Protein AF-A0A8S9H674-F1 (afdb_monomer)

InterPro domains:
  IPR000047 Helix-turn-helix motif [PR00031] (43-52)
  IPR000047 Helix-turn-helix motif [PR00031] (52-68)
  IPR001356 Homeodomain [PF00046] (17-70)
  IPR001356 Homeodomain [PS50071] (12-72)
  IPR001356 Homeodomain [SM00389] (15-76)
  IPR001356 Homeodomain [cd00086] (17-73)
  IPR009057 Homedomain-like superfamily [SSF46689] (10-74)
  IPR017970 Homeobox, conserved site [PS00027] (47-70)
  IPR045224 Homeobox-leucine zipper protein, class I, plant [PTHR24326] (12-84)

Mean predicted aligned error: 12.13 Å

Structure (mmCIF, N/CA/C/O backbone):
data_AF-A0A8S9H674-F1
#
_entry.id   AF-A0A8S9H674-F1
#
loop_
_atom_site.group_PDB
_atom_site.id
_atom_site.type_symbol
_atom_site.label_atom_id
_atom_site.label_alt_id
_atom_site.label_comp_id
_atom_site.label_asym_id
_atom_site.label_entity_id
_atom_site.label_seq_id
_atom_site.pdbx_PDB_ins_code
_atom_site.Cartn_x
_atom_site.Cartn_y
_atom_site.Cartn_z
_atom_site.occupancy
_atom_site.B_iso_or_equiv
_atom_site.auth_seq_id
_atom_site.auth_comp_id
_atom_site.auth_asym_id
_atom_site.auth_atom_id
_atom_site.pdbx_PDB_model_num
ATOM 1 N N . MET A 1 1 ? -21.047 22.425 1.662 1.00 34.69 1 MET A N 1
ATOM 2 C CA . MET A 1 1 ? -20.653 22.247 3.075 1.00 34.69 1 MET A CA 1
ATOM 3 C C . MET A 1 1 ? -19.360 21.450 3.090 1.00 34.69 1 MET A C 1
ATOM 5 O O . MET A 1 1 ? -19.402 20.248 2.887 1.00 34.69 1 MET A O 1
ATOM 9 N N . ASN A 1 2 ? -18.222 22.136 3.186 1.00 42.22 2 ASN A N 1
ATOM 10 C CA . ASN A 1 2 ? -16.893 21.527 3.192 1.00 42.22 2 ASN A CA 1
ATOM 11 C C . ASN A 1 2 ? -16.299 21.851 4.565 1.00 42.22 2 ASN A C 1
ATOM 13 O O . ASN A 1 2 ? -15.880 22.981 4.802 1.00 42.22 2 ASN A O 1
ATOM 17 N N . GLY A 1 3 ? -16.450 20.922 5.507 1.00 43.91 3 GLY A N 1
ATOM 18 C CA . GLY A 1 3 ? -16.198 21.149 6.925 1.00 43.91 3 GLY A CA 1
ATOM 19 C C . GLY A 1 3 ? -15.121 20.213 7.452 1.00 43.91 3 GLY A C 1
ATOM 20 O O . GLY A 1 3 ? -15.346 19.011 7.519 1.00 43.91 3 GLY A O 1
ATOM 21 N N . GLY A 1 4 ? -13.991 20.805 7.840 1.00 38.12 4 GLY A N 1
ATOM 22 C CA . GLY A 1 4 ? -13.147 20.336 8.938 1.00 38.12 4 GLY A CA 1
ATOM 23 C C . GLY A 1 4 ? -12.377 19.040 8.715 1.00 38.12 4 GLY A C 1
ATOM 24 O O . GLY A 1 4 ? -12.752 17.991 9.231 1.00 38.12 4 GLY A O 1
ATOM 25 N N . GLU A 1 5 ? -11.216 19.129 8.064 1.00 47.53 5 GLU A N 1
ATOM 26 C CA . GLU A 1 5 ? -10.131 18.174 8.305 1.00 47.53 5 GLU A CA 1
ATOM 27 C C . GLU A 1 5 ? -9.548 18.431 9.704 1.00 47.53 5 GLU A C 1
ATOM 29 O O . GLU A 1 5 ? -8.537 19.111 9.878 1.00 47.53 5 GLU A O 1
ATOM 34 N N . GLU A 1 6 ? -10.232 17.920 10.726 1.00 49.66 6 GLU A N 1
ATOM 35 C CA . GLU A 1 6 ? -9.757 17.964 12.101 1.00 49.66 6 GLU A CA 1
ATOM 36 C C . GLU A 1 6 ? -8.659 16.906 12.280 1.00 49.66 6 GLU A C 1
ATOM 38 O O . GLU A 1 6 ? -8.892 15.700 12.419 1.00 49.66 6 GLU A O 1
ATOM 43 N N . PHE A 1 7 ? -7.413 17.369 12.225 1.00 45.78 7 PHE A N 1
ATOM 44 C CA . PHE A 1 7 ? -6.260 16.625 12.704 1.00 45.78 7 PHE A CA 1
ATOM 45 C C . PHE A 1 7 ? -6.394 16.446 14.220 1.00 45.78 7 PHE A C 1
ATOM 47 O O . PHE A 1 7 ? -5.876 17.251 14.991 1.00 45.78 7 PHE A O 1
ATOM 54 N N . SER A 1 8 ? -7.048 15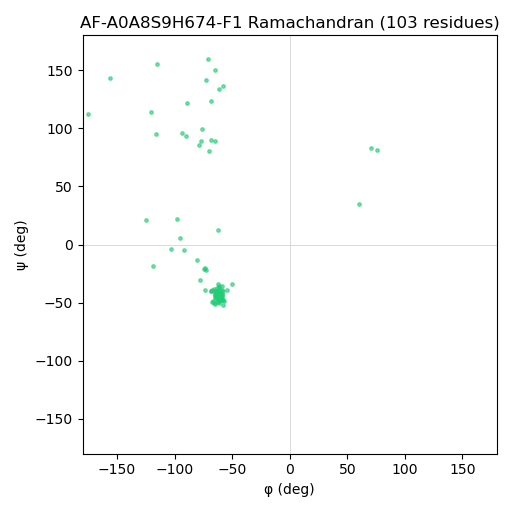.373 14.673 1.00 54.66 8 SER A N 1
ATOM 55 C CA . SER A 1 8 ? -6.942 14.960 16.075 1.00 54.66 8 SER A CA 1
ATOM 56 C C . SER A 1 8 ? -5.518 14.461 16.346 1.00 54.66 8 SER A C 1
ATOM 58 O O . SER A 1 8 ? -5.170 13.291 16.161 1.00 54.66 8 SER A O 1
ATOM 60 N N . ASN A 1 9 ? -4.679 15.411 16.747 1.00 54.25 9 ASN A N 1
ATOM 61 C CA . ASN A 1 9 ? -3.411 15.223 17.423 1.00 54.25 9 ASN A CA 1
ATOM 62 C C . ASN A 1 9 ? -3.698 14.898 18.895 1.00 54.25 9 ASN A C 1
ATOM 64 O O . ASN A 1 9 ? -3.761 15.802 19.720 1.00 54.25 9 ASN A O 1
ATOM 68 N N . ASP A 1 10 ? -3.866 13.616 19.226 1.00 53.44 10 ASP A N 1
ATOM 69 C CA . ASP A 1 10 ? -3.727 13.169 20.614 1.00 53.44 10 ASP A CA 1
ATOM 70 C C . ASP A 1 10 ? -2.289 12.690 20.844 1.00 53.44 10 ASP A C 1
ATOM 72 O O . ASP A 1 10 ? -1.874 11.577 20.485 1.00 53.44 10 ASP A O 1
ATOM 76 N N . GLY A 1 11 ? -1.498 13.614 21.381 1.00 50.72 11 GLY A N 1
ATOM 77 C CA . GLY A 1 11 ? -0.178 13.360 21.919 1.00 50.72 11 GLY A CA 1
ATOM 78 C C . GLY A 1 11 ? -0.285 12.740 23.304 1.00 50.72 11 GLY A C 1
ATOM 79 O O . GLY A 1 11 ? -0.160 13.442 24.297 1.00 50.72 11 GLY A O 1
ATOM 80 N N . SER A 1 12 ? -0.431 11.419 23.387 1.00 48.22 12 SER A N 1
ATOM 81 C CA . SER A 1 12 ? -0.051 10.674 24.590 1.00 48.22 12 SER A CA 1
ATOM 82 C C . SER A 1 12 ? 0.251 9.194 24.283 1.00 48.22 12 SER A C 1
ATOM 84 O O . SER A 1 12 ? -0.337 8.565 23.406 1.00 48.22 12 SER A O 1
ATOM 86 N N . LYS A 1 13 ? 1.257 8.654 24.987 1.00 49.28 13 LYS A N 1
ATOM 87 C CA . LYS A 1 13 ? 1.836 7.291 24.927 1.00 49.28 13 LYS A CA 1
ATOM 88 C C . LYS A 1 13 ? 2.764 6.961 23.746 1.00 49.28 13 LYS A C 1
ATOM 90 O O . LYS A 1 13 ? 2.447 6.237 22.801 1.00 49.28 13 LYS A O 1
ATOM 95 N N . LEU A 1 14 ? 4.011 7.397 23.919 1.00 46.16 14 LEU A N 1
ATOM 96 C CA . LEU A 1 14 ? 5.233 7.026 23.190 1.00 46.16 14 LEU A CA 1
ATOM 97 C C . LEU A 1 14 ? 5.649 5.532 23.308 1.00 46.16 14 LEU A C 1
ATOM 99 O O . LEU A 1 14 ? 6.756 5.189 22.911 1.00 46.16 14 LEU A O 1
ATOM 103 N N . GLY A 1 15 ? 4.796 4.625 23.809 1.00 45.34 15 GLY A N 1
ATOM 104 C CA . GLY A 1 15 ? 5.193 3.246 24.156 1.00 45.34 15 GLY A CA 1
ATOM 105 C C . GLY A 1 15 ? 4.507 2.094 23.408 1.00 45.34 15 GLY A C 1
ATOM 106 O O . GLY A 1 15 ? 5.039 0.990 23.392 1.00 45.34 15 GLY A O 1
ATOM 107 N N . GLU A 1 16 ? 3.353 2.297 22.760 1.00 53.28 16 GLU A N 1
ATOM 108 C CA . GLU A 1 16 ? 2.514 1.160 22.307 1.00 53.28 16 GLU A CA 1
ATOM 109 C C . GLU A 1 16 ? 2.596 0.852 20.794 1.00 53.28 16 GLU A C 1
ATOM 111 O O . GLU A 1 16 ? 2.033 -0.129 20.307 1.00 53.28 16 GLU A O 1
ATOM 116 N N . LYS A 1 17 ? 3.327 1.663 20.016 1.00 52.31 17 LYS A N 1
ATOM 117 C CA . LYS A 1 17 ? 3.107 1.821 18.561 1.00 52.31 17 LYS A CA 1
ATOM 118 C C . LYS A 1 17 ? 4.011 1.001 17.621 1.00 52.31 17 LYS A C 1
ATOM 120 O O . LYS A 1 17 ? 4.143 1.353 16.450 1.00 52.31 17 LYS A O 1
ATOM 125 N N . LYS A 1 18 ? 4.615 -0.104 18.075 1.00 52.06 18 LYS A N 1
ATOM 126 C CA . LYS A 1 18 ? 5.380 -1.036 17.204 1.00 52.06 18 LYS A CA 1
ATOM 127 C C . LYS A 1 18 ? 4.910 -2.494 17.269 1.00 52.06 18 LYS A C 1
ATOM 129 O O . LYS A 1 18 ? 5.659 -3.394 16.895 1.00 52.06 18 LYS A O 1
ATOM 134 N N . ARG A 1 19 ? 3.677 -2.776 17.705 1.00 64.75 19 ARG A N 1
ATOM 135 C CA . ARG A 1 19 ? 3.160 -4.149 17.585 1.00 64.75 19 ARG A CA 1
ATOM 136 C C . ARG A 1 19 ? 2.935 -4.486 16.109 1.00 64.75 19 ARG A C 1
ATOM 138 O O . ARG A 1 19 ? 2.234 -3.763 15.399 1.00 64.75 19 ARG A O 1
ATOM 145 N N . ARG A 1 20 ? 3.565 -5.572 15.646 1.00 77.81 20 ARG A N 1
ATOM 146 C CA . ARG A 1 20 ? 3.249 -6.190 14.352 1.00 77.81 20 ARG A CA 1
ATOM 147 C C . ARG A 1 20 ? 1.767 -6.563 14.361 1.00 77.81 20 ARG A C 1
ATOM 149 O O . ARG A 1 20 ? 1.278 -7.084 15.358 1.00 77.81 20 ARG A O 1
ATOM 156 N N . LEU A 1 21 ? 1.076 -6.283 13.260 1.00 84.88 21 LEU A N 1
ATOM 157 C CA . LEU A 1 21 ? -0.308 -6.714 13.083 1.00 84.88 21 LEU A CA 1
ATOM 158 C C . LEU A 1 21 ? -0.360 -8.243 13.118 1.00 84.88 21 LEU A C 1
ATOM 160 O O . LEU A 1 21 ? 0.460 -8.896 12.468 1.00 84.88 21 LEU A O 1
ATOM 164 N N . ASN A 1 22 ? -1.311 -8.801 13.862 1.00 88.38 22 ASN A N 1
ATOM 165 C CA . ASN A 1 22 ? -1.535 -10.241 13.876 1.00 88.38 22 ASN A CA 1
ATOM 166 C C . ASN A 1 22 ? -2.141 -10.707 12.536 1.00 88.38 22 ASN A C 1
ATOM 168 O O . ASN A 1 22 ? -2.743 -9.918 11.804 1.00 88.38 22 ASN A O 1
ATOM 172 N N . MET A 1 23 ? -2.022 -11.998 12.224 1.00 87.31 23 MET A N 1
ATOM 173 C CA . MET A 1 23 ? -2.549 -12.605 10.996 1.00 87.31 23 MET A CA 1
ATOM 174 C C . MET A 1 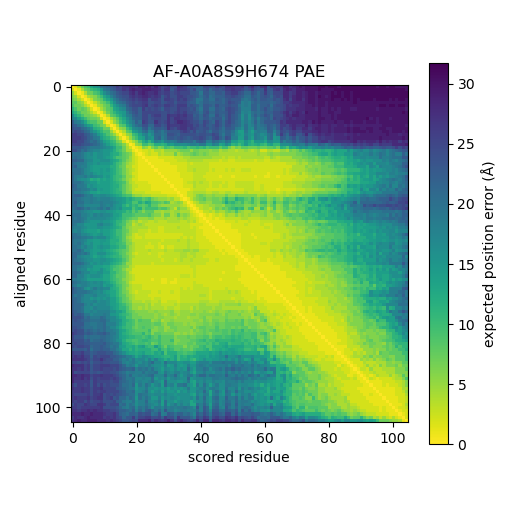23 ? -4.045 -12.343 10.798 1.00 87.31 23 MET A C 1
ATOM 176 O O . MET A 1 23 ? -4.473 -12.050 9.684 1.00 87.31 23 MET A O 1
ATOM 180 N N . GLU A 1 24 ? -4.841 -12.380 11.865 1.00 90.88 24 GLU A N 1
ATOM 181 C CA . GLU A 1 24 ? -6.279 -12.109 11.778 1.00 90.88 24 GLU A CA 1
ATOM 182 C C . GLU A 1 24 ? -6.580 -10.639 11.438 1.00 90.88 24 GLU A C 1
ATOM 184 O O . GLU A 1 24 ? -7.416 -10.349 10.579 1.00 90.88 24 GLU A O 1
ATOM 189 N N . GLN A 1 25 ? -5.824 -9.705 12.026 1.00 90.62 25 GLN A N 1
ATOM 190 C CA . GLN A 1 25 ? -5.924 -8.278 11.704 1.00 90.62 25 GLN A CA 1
ATOM 191 C C . GLN A 1 25 ? -5.533 -8.022 10.244 1.00 90.62 25 GLN A C 1
ATOM 193 O O . GLN A 1 25 ? -6.234 -7.305 9.530 1.00 90.62 25 GLN A O 1
ATOM 198 N N . LEU A 1 26 ? -4.450 -8.651 9.775 1.00 91.81 26 LEU A N 1
ATOM 199 C CA . LEU A 1 26 ? -4.017 -8.580 8.379 1.00 91.81 26 LEU A CA 1
ATOM 200 C C . LEU A 1 26 ? -5.080 -9.128 7.424 1.00 91.81 26 LEU A C 1
ATOM 202 O O . LEU A 1 26 ? -5.377 -8.485 6.421 1.00 91.81 26 LEU A O 1
ATOM 206 N N . LYS A 1 27 ? -5.688 -10.273 7.746 1.00 93.06 27 LYS A N 1
ATOM 207 C CA . LYS A 1 27 ? -6.738 -10.893 6.926 1.00 93.06 27 LYS A CA 1
ATOM 208 C C . LYS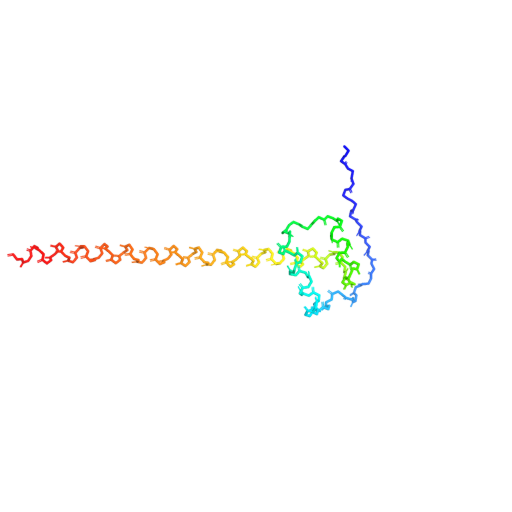 A 1 27 ? -7.961 -9.985 6.792 1.00 93.06 27 LYS A C 1
ATOM 210 O O . LYS A 1 27 ? -8.503 -9.838 5.697 1.00 93.06 27 LYS A O 1
ATOM 215 N N . THR A 1 28 ? -8.374 -9.343 7.881 1.00 92.00 28 THR A N 1
ATOM 216 C CA . THR A 1 28 ? -9.500 -8.401 7.863 1.00 92.00 28 THR A CA 1
ATOM 217 C C . THR A 1 28 ? -9.182 -7.134 7.069 1.00 92.00 28 THR A C 1
ATOM 219 O O . THR A 1 28 ? -10.042 -6.647 6.328 1.00 92.00 28 THR A O 1
ATOM 222 N N . LEU A 1 29 ? -7.952 -6.620 7.179 1.00 92.69 29 LEU A N 1
ATOM 223 C CA . LEU A 1 29 ? -7.488 -5.476 6.392 1.00 92.69 29 LEU A CA 1
ATOM 224 C C . LEU A 1 29 ? -7.427 -5.797 4.898 1.00 92.69 29 LEU A C 1
ATOM 226 O O . LEU A 1 29 ? -7.902 -5.000 4.093 1.00 92.69 29 LEU A O 1
ATOM 230 N N . GLU A 1 30 ? -6.928 -6.978 4.533 1.00 92.69 30 GLU A N 1
ATOM 231 C CA . GLU A 1 30 ? -6.871 -7.436 3.143 1.00 92.69 30 GLU A CA 1
ATOM 232 C C . GLU A 1 30 ? -8.275 -7.581 2.544 1.00 92.69 30 GLU A C 1
ATOM 234 O O . GLU A 1 30 ? -8.568 -6.973 1.517 1.00 92.69 30 GLU A O 1
ATOM 239 N N . LYS A 1 31 ? -9.194 -8.260 3.243 1.00 91.62 31 LYS A N 1
ATOM 240 C CA . LYS A 1 31 ? -10.591 -8.408 2.801 1.00 91.62 31 LYS A CA 1
ATOM 241 C C . LYS A 1 31 ? -11.292 -7.058 2.613 1.00 91.62 31 LYS A C 1
ATOM 243 O O . LYS A 1 31 ? -12.130 -6.899 1.726 1.00 91.62 31 LYS A O 1
ATOM 248 N N . ASN A 1 32 ? -10.981 -6.071 3.454 1.00 91.12 32 ASN A N 1
ATOM 249 C CA . ASN A 1 32 ? -11.527 -4.723 3.299 1.00 91.12 32 ASN A CA 1
ATOM 250 C C . ASN A 1 32 ? -10.901 -3.963 2.130 1.00 91.12 32 ASN A C 1
ATOM 252 O O . ASN A 1 32 ? -11.623 -3.270 1.414 1.00 91.12 32 ASN A O 1
ATOM 256 N N . PHE A 1 33 ? -9.594 -4.116 1.927 1.00 90.19 33 PHE A N 1
ATOM 257 C CA . PHE A 1 33 ? -8.864 -3.527 0.811 1.00 90.19 33 PHE A CA 1
ATOM 258 C C . PHE A 1 33 ? -9.386 -4.023 -0.543 1.00 90.19 33 PHE A C 1
ATOM 260 O O . PHE A 1 33 ? -9.588 -3.219 -1.452 1.00 90.19 33 PHE A O 1
ATOM 267 N N . GLU A 1 34 ? -9.681 -5.320 -0.659 1.00 87.44 34 GLU A N 1
ATOM 268 C CA . GLU A 1 34 ? -10.276 -5.927 -1.859 1.00 87.44 34 GLU A CA 1
ATOM 269 C C . GLU A 1 34 ? -11.659 -5.348 -2.188 1.00 87.44 34 GLU A C 1
ATOM 271 O O . GLU A 1 34 ? -11.984 -5.140 -3.354 1.00 87.44 34 GLU A O 1
ATOM 276 N N . ARG A 1 35 ? -12.462 -5.029 -1.164 1.00 83.88 35 ARG A N 1
ATOM 277 C CA . ARG A 1 35 ? -13.786 -4.399 -1.325 1.00 83.88 35 ARG A CA 1
ATOM 278 C C . ARG A 1 35 ? -13.713 -2.918 -1.693 1.00 83.88 35 ARG A C 1
ATOM 280 O O . ARG A 1 35 ? -14.699 -2.355 -2.155 1.00 83.88 35 ARG A O 1
ATOM 287 N N . GLY A 1 36 ? -12.596 -2.251 -1.419 1.00 78.81 36 GLY A N 1
ATOM 288 C CA . GLY A 1 36 ? -12.446 -0.823 -1.662 1.00 78.81 36 GLY A CA 1
ATOM 289 C C . GLY A 1 36 ? -11.032 -0.343 -1.372 1.00 78.81 36 GLY A C 1
ATOM 290 O O . GLY A 1 36 ? -10.602 -0.269 -0.225 1.00 78.81 36 GLY A O 1
ATOM 291 N N . ASN A 1 37 ? -10.323 0.051 -2.429 1.00 75.88 37 ASN A N 1
ATOM 292 C CA . ASN A 1 37 ? -8.941 0.528 -2.345 1.00 75.88 37 ASN A CA 1
ATOM 293 C C . ASN A 1 37 ? -8.827 1.948 -1.731 1.00 75.88 37 ASN A C 1
ATOM 295 O O . ASN A 1 37 ? -7.761 2.352 -1.244 1.00 75.88 37 ASN A O 1
ATOM 299 N N . LYS A 1 38 ? -9.929 2.715 -1.746 1.00 78.75 38 LYS A N 1
ATOM 300 C CA . LYS A 1 38 ? -10.047 4.004 -1.053 1.00 78.75 38 LYS A CA 1
ATOM 301 C C . LYS A 1 38 ? -10.550 3.778 0.369 1.00 78.75 38 LYS A C 1
ATOM 303 O O . LYS A 1 38 ? -11.604 3.187 0.589 1.00 78.75 38 LYS A O 1
ATOM 308 N N . LEU A 1 39 ? -9.748 4.234 1.325 1.00 78.81 39 LEU A N 1
ATOM 309 C CA . LEU A 1 39 ? -10.071 4.164 2.740 1.00 78.81 39 LEU A CA 1
ATOM 310 C C . LEU A 1 39 ? -10.821 5.440 3.128 1.00 78.81 39 LEU A C 1
ATOM 312 O O . LEU A 1 39 ? -10.193 6.449 3.440 1.00 78.81 39 LEU A O 1
ATOM 316 N N . GLU A 1 40 ? -12.149 5.379 3.079 1.00 85.62 40 GLU A N 1
ATOM 317 C CA . GLU A 1 40 ? -13.020 6.467 3.534 1.00 85.62 40 GLU A CA 1
ATOM 318 C C . GLU A 1 40 ? -12.886 6.687 5.049 1.00 85.62 40 GLU A C 1
ATOM 320 O O . GLU A 1 40 ? -12.613 5.746 5.804 1.00 85.62 40 GLU A O 1
ATOM 325 N N . SER A 1 41 ? -13.082 7.927 5.508 1.00 82.25 41 SER A N 1
ATOM 326 C CA . SER A 1 41 ? -12.895 8.308 6.918 1.00 82.25 41 SER A CA 1
ATOM 327 C C . SER A 1 41 ? -13.762 7.496 7.882 1.00 82.25 41 SER A C 1
ATOM 329 O O . SER A 1 41 ? -13.265 7.070 8.923 1.00 82.25 41 SER A O 1
ATOM 331 N N . ASP A 1 42 ? -15.010 7.219 7.506 1.00 84.19 42 ASP A N 1
ATOM 332 C CA . ASP A 1 42 ? -15.946 6.433 8.313 1.00 84.19 42 ASP A CA 1
ATOM 333 C C . ASP A 1 42 ? -15.500 4.962 8.437 1.00 84.19 42 ASP A C 1
ATOM 335 O O . ASP A 1 42 ? -15.295 4.438 9.535 1.00 84.19 42 ASP A O 1
ATOM 339 N N . ARG A 1 43 ? -15.151 4.338 7.302 1.00 85.25 43 ARG A N 1
ATOM 340 C CA . ARG A 1 43 ? -14.624 2.960 7.250 1.00 85.25 43 ARG A CA 1
ATOM 341 C C . ARG A 1 43 ? -13.300 2.807 8.000 1.00 85.25 43 ARG A C 1
ATOM 343 O O . ARG A 1 43 ? -13.031 1.760 8.584 1.00 85.25 43 ARG A O 1
ATOM 350 N N . LYS A 1 44 ? -12.456 3.842 8.001 1.00 89.94 44 LYS A N 1
ATOM 351 C CA . LYS A 1 44 ? -11.209 3.877 8.782 1.0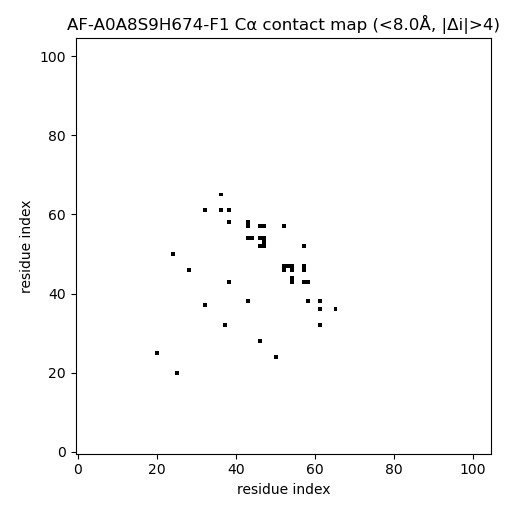0 89.94 44 LYS A CA 1
ATOM 352 C C . LYS A 1 44 ? -11.488 3.801 10.280 1.00 89.94 44 LYS A C 1
ATOM 354 O O . LYS A 1 44 ? -10.792 3.063 10.975 1.00 89.94 44 LYS A O 1
ATOM 359 N N . LEU A 1 45 ? -12.466 4.566 10.766 1.00 87.88 45 LEU A N 1
ATOM 360 C CA . LEU A 1 45 ? -12.851 4.575 12.177 1.00 87.88 45 LEU A CA 1
ATOM 361 C C . LEU A 1 45 ? -13.509 3.255 12.582 1.00 87.88 45 LEU A C 1
ATOM 363 O O . LEU A 1 45 ? -13.198 2.724 13.647 1.00 87.88 45 LEU A O 1
ATOM 367 N N . GLU A 1 46 ? -14.357 2.687 11.726 1.00 89.88 46 GLU A N 1
ATOM 368 C CA . GLU A 1 46 ? -14.919 1.351 11.938 1.00 89.88 46 GLU A CA 1
ATOM 369 C C . GLU A 1 46 ? -13.811 0.297 12.073 1.00 89.88 46 GLU A C 1
ATOM 371 O O . GLU A 1 46 ? -13.737 -0.382 13.095 1.00 89.88 46 GLU A O 1
ATOM 376 N N . LEU A 1 47 ? -12.876 0.235 11.120 1.00 90.50 47 LEU A N 1
ATOM 377 C CA . LEU A 1 47 ? -11.757 -0.712 11.157 1.00 90.50 47 LEU A CA 1
ATOM 378 C C . LEU A 1 47 ? -10.850 -0.529 12.376 1.00 90.50 47 LEU A C 1
ATOM 380 O O . LEU A 1 47 ? -10.391 -1.517 12.947 1.00 90.50 47 LEU A O 1
ATOM 384 N N . ALA A 1 48 ? -10.583 0.716 12.772 1.00 91.06 48 ALA A N 1
ATOM 385 C CA . ALA A 1 48 ? -9.805 1.022 13.966 1.00 91.06 48 ALA A CA 1
ATOM 386 C C . ALA A 1 48 ? -10.471 0.443 15.225 1.00 91.06 48 ALA A C 1
ATOM 388 O O . ALA A 1 48 ? -9.808 -0.240 16.009 1.00 91.06 48 ALA A O 1
ATOM 389 N N . ARG A 1 49 ? -11.790 0.639 15.370 1.00 89.94 49 ARG A N 1
ATOM 390 C CA . ARG A 1 49 ? -12.575 0.091 16.487 1.00 89.94 49 ARG A CA 1
ATOM 391 C C . ARG A 1 49 ? -12.615 -1.434 16.460 1.00 89.94 49 ARG A C 1
ATOM 393 O O . ARG A 1 49 ? -12.270 -2.058 17.456 1.00 89.94 49 ARG A O 1
ATOM 400 N N . THR A 1 50 ? -12.970 -2.035 15.324 1.00 89.38 50 THR A N 1
ATOM 401 C CA . THR A 1 50 ? -13.113 -3.494 15.195 1.00 89.38 50 THR A CA 1
ATOM 402 C C . THR A 1 50 ? -11.797 -4.234 15.421 1.00 89.38 50 THR A C 1
ATOM 404 O O . THR A 1 50 ? -11.793 -5.311 16.006 1.00 89.38 50 THR A O 1
ATOM 407 N N . LEU A 1 51 ? -10.673 -3.677 14.964 1.00 89.50 51 LEU A N 1
ATOM 408 C CA . LEU A 1 51 ? -9.366 -4.331 15.071 1.00 89.50 51 LEU A CA 1
ATOM 409 C C . LEU A 1 51 ? -8.590 -3.955 16.338 1.00 89.50 51 LEU A C 1
ATOM 411 O O . LEU A 1 51 ? -7.502 -4.498 16.548 1.00 89.50 51 LEU A O 1
ATOM 415 N N . GLY A 1 52 ? -9.110 -3.025 17.147 1.00 88.62 52 GLY A N 1
ATOM 416 C CA . GLY A 1 52 ? -8.401 -2.466 18.300 1.00 88.62 52 GLY A CA 1
ATOM 417 C C . GLY A 1 52 ? -7.099 -1.762 17.902 1.00 88.62 52 GLY A C 1
ATOM 418 O O . GLY A 1 52 ? -6.093 -1.864 18.601 1.00 88.62 52 GLY A O 1
ATOM 419 N N . LEU A 1 53 ? -7.084 -1.108 16.737 1.00 89.19 53 LEU A N 1
ATOM 420 C CA . LEU A 1 53 ? -5.907 -0.459 16.157 1.00 89.19 53 LEU A CA 1
ATOM 421 C C . LEU A 1 53 ? -6.106 1.048 16.078 1.00 89.19 53 LEU A C 1
ATOM 423 O O . LEU A 1 53 ? -7.219 1.546 15.947 1.00 89.19 53 LEU A O 1
ATOM 427 N N . GLN A 1 54 ? -5.008 1.798 16.061 1.00 88.50 54 GLN A N 1
ATOM 428 C CA . GLN A 1 54 ? -5.096 3.236 15.831 1.00 88.50 54 GLN A CA 1
ATOM 429 C C . GLN A 1 54 ? -5.431 3.532 14.365 1.00 88.50 54 GLN A C 1
ATOM 431 O O . GLN A 1 54 ? -4.842 2.940 13.456 1.00 88.50 54 GLN A O 1
ATOM 436 N N . SER A 1 55 ? -6.271 4.542 14.114 1.00 87.75 55 SER A N 1
ATOM 437 C CA . SER A 1 55 ? -6.610 5.018 12.760 1.00 87.75 55 SER A CA 1
ATOM 438 C C . SER A 1 55 ? -5.371 5.285 11.896 1.00 87.75 55 SER A C 1
ATOM 440 O O . SER A 1 55 ? -5.368 5.017 10.693 1.00 87.75 55 SER A O 1
ATOM 442 N N . ARG A 1 56 ? -4.278 5.756 12.515 1.00 87.44 56 ARG A N 1
ATOM 443 C CA . ARG A 1 56 ? -2.980 5.947 11.853 1.00 87.44 56 ARG A CA 1
ATOM 444 C C . ARG A 1 56 ? -2.364 4.634 11.361 1.00 87.44 56 ARG A C 1
ATOM 446 O O . ARG A 1 56 ? -1.824 4.610 10.260 1.00 87.44 56 ARG A O 1
ATOM 453 N N . GLN A 1 57 ? -2.442 3.550 12.133 1.00 89.69 57 GLN A N 1
ATOM 454 C CA . GLN A 1 57 ? -1.923 2.241 11.719 1.00 89.69 57 GLN A CA 1
ATOM 455 C C . GLN A 1 57 ? -2.702 1.693 10.521 1.00 89.69 57 GLN A C 1
ATOM 457 O O . GLN A 1 57 ? -2.081 1.193 9.584 1.00 89.69 57 GLN A O 1
ATOM 462 N N . ILE A 1 58 ? -4.030 1.860 10.508 1.00 89.56 58 ILE A N 1
ATOM 463 C CA . ILE A 1 58 ? -4.867 1.499 9.354 1.00 89.56 58 ILE A CA 1
ATOM 464 C C . ILE A 1 58 ? -4.434 2.303 8.121 1.00 89.56 58 ILE A C 1
ATOM 466 O O . ILE A 1 58 ? -4.167 1.728 7.068 1.00 89.56 58 ILE A O 1
ATOM 470 N N . ALA A 1 59 ? -4.274 3.623 8.260 1.00 89.50 59 ALA A N 1
ATOM 471 C CA . ALA A 1 59 ? -3.848 4.487 7.160 1.00 89.50 59 ALA A CA 1
ATOM 472 C C . ALA A 1 59 ? -2.474 4.085 6.589 1.00 89.50 59 ALA A C 1
ATOM 474 O O . ALA A 1 59 ? -2.340 3.927 5.374 1.00 89.50 59 ALA A O 1
ATOM 475 N N . ILE A 1 60 ? -1.478 3.857 7.454 1.00 90.38 60 ILE A N 1
ATOM 476 C CA . ILE A 1 60 ? -0.132 3.414 7.054 1.00 90.38 60 ILE A CA 1
ATOM 477 C C . ILE A 1 60 ? -0.197 2.052 6.359 1.00 90.38 60 ILE A C 1
ATOM 479 O O . ILE A 1 60 ? 0.453 1.849 5.333 1.00 90.38 60 ILE A O 1
ATOM 483 N N . TRP A 1 61 ? -0.989 1.115 6.884 1.00 93.50 61 TRP A N 1
ATOM 484 C CA . TRP A 1 61 ? -1.140 -0.199 6.268 1.00 93.50 61 TRP A CA 1
ATOM 485 C C . TRP A 1 61 ? -1.724 -0.087 4.856 1.00 93.50 61 TRP A C 1
ATOM 487 O O . TRP A 1 61 ? -1.147 -0.642 3.922 1.00 93.50 61 TRP A O 1
ATOM 497 N N . PHE A 1 62 ? -2.790 0.699 4.667 1.00 92.88 62 PHE A N 1
ATOM 498 C CA . PHE A 1 62 ? -3.397 0.924 3.349 1.00 92.88 62 PHE A CA 1
ATOM 499 C C . PHE A 1 62 ? -2.426 1.610 2.375 1.00 92.88 62 PHE A C 1
ATOM 501 O O . PHE A 1 62 ? -2.359 1.235 1.203 1.00 92.88 62 PHE A O 1
ATOM 508 N N . GLN A 1 63 ? -1.637 2.582 2.843 1.00 91.12 63 GLN A N 1
ATOM 509 C CA . GLN A 1 63 ? -0.589 3.219 2.035 1.00 91.12 63 GLN A CA 1
ATOM 510 C C . GLN A 1 63 ? 0.470 2.202 1.585 1.00 91.12 63 GLN A C 1
ATOM 512 O O . GLN A 1 63 ? 0.741 2.085 0.388 1.00 91.12 63 GLN A O 1
ATOM 517 N N . ASN A 1 64 ? 1.004 1.410 2.516 1.00 92.62 64 ASN A N 1
ATOM 518 C CA . ASN A 1 64 ? 1.992 0.371 2.221 1.00 92.62 64 ASN A CA 1
ATOM 519 C C . ASN A 1 64 ? 1.430 -0.708 1.289 1.00 92.62 64 ASN A C 1
ATOM 521 O O . ASN A 1 64 ? 2.121 -1.172 0.379 1.00 92.62 64 ASN A O 1
ATOM 525 N N . ARG A 1 65 ? 0.166 -1.096 1.480 1.00 92.94 65 ARG A N 1
ATOM 526 C CA . ARG A 1 65 ? -0.510 -2.090 0.646 1.00 92.94 65 ARG A CA 1
ATOM 527 C C . ARG A 1 65 ? -0.652 -1.608 -0.798 1.00 92.94 65 ARG A C 1
ATOM 529 O O . ARG A 1 65 ? -0.362 -2.388 -1.709 1.00 92.94 65 ARG A O 1
ATOM 536 N N . ARG A 1 66 ? -1.013 -0.334 -1.010 1.00 91.62 66 ARG A N 1
ATOM 537 C CA . ARG A 1 66 ? -1.051 0.297 -2.343 1.00 91.62 66 ARG A CA 1
ATOM 538 C C . ARG A 1 66 ? 0.329 0.398 -2.979 1.00 91.62 66 ARG A C 1
ATOM 540 O O . ARG A 1 66 ? 0.467 0.064 -4.153 1.00 91.62 66 ARG A O 1
ATOM 547 N N . ALA A 1 67 ? 1.342 0.807 -2.214 1.00 89.12 67 ALA A N 1
ATOM 548 C CA . ALA A 1 67 ? 2.716 0.882 -2.704 1.00 89.12 67 ALA A CA 1
ATOM 549 C C . ALA A 1 67 ? 3.195 -0.486 -3.219 1.00 89.12 67 ALA A C 1
ATOM 551 O O . ALA A 1 67 ? 3.655 -0.585 -4.353 1.00 89.12 67 ALA A O 1
ATOM 552 N N . ARG A 1 68 ? 2.970 -1.559 -2.446 1.00 90.00 68 ARG A N 1
ATOM 553 C CA . ARG A 1 68 ? 3.306 -2.933 -2.856 1.00 90.00 68 ARG A CA 1
ATOM 554 C C . ARG A 1 68 ? 2.567 -3.379 -4.119 1.00 90.00 68 ARG A C 1
ATOM 556 O O . ARG A 1 68 ? 3.192 -3.971 -4.995 1.00 90.00 68 ARG A O 1
ATOM 563 N N . SER A 1 69 ? 1.267 -3.086 -4.243 1.00 87.06 69 SER A N 1
ATOM 564 C CA . SER 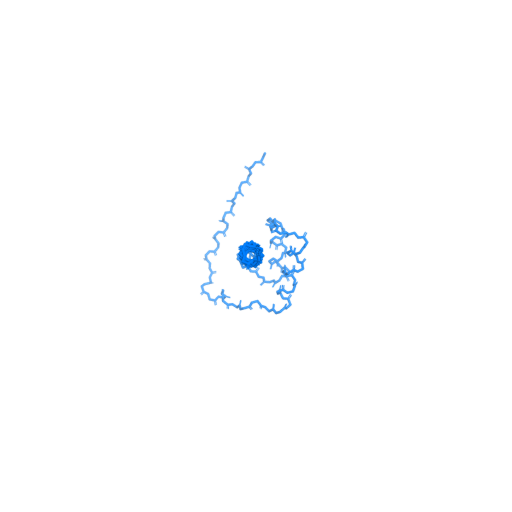A 1 69 ? 0.518 -3.381 -5.477 1.00 87.06 69 SER A CA 1
ATOM 565 C C . SER A 1 69 ? 1.117 -2.668 -6.688 1.00 87.06 69 SER A C 1
ATOM 567 O O . SER A 1 69 ? 1.279 -3.288 -7.736 1.00 87.06 69 SER A O 1
ATOM 569 N N . LYS A 1 70 ? 1.475 -1.386 -6.539 1.00 87.69 70 LYS A N 1
ATOM 570 C CA . LYS A 1 70 ? 2.070 -0.592 -7.618 1.00 87.69 70 LYS A CA 1
ATOM 571 C C . LYS A 1 70 ? 3.429 -1.150 -8.041 1.00 87.69 70 LYS A C 1
ATOM 573 O O . LYS A 1 70 ? 3.649 -1.328 -9.232 1.00 87.69 70 L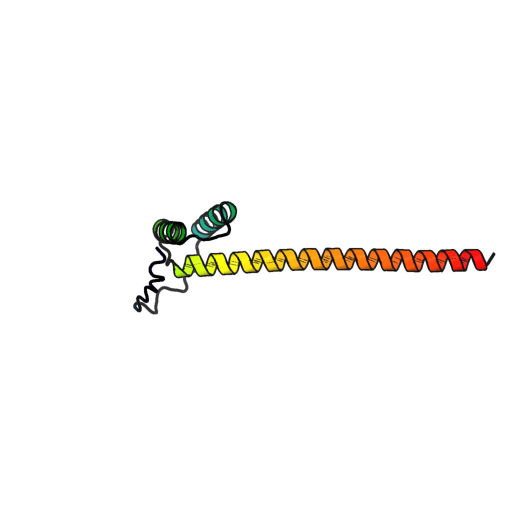YS A O 1
ATOM 578 N N . THR A 1 71 ? 4.305 -1.476 -7.090 1.00 88.75 71 THR A N 1
ATOM 579 C CA . THR A 1 71 ? 5.613 -2.083 -7.390 1.00 88.75 71 THR A CA 1
ATOM 580 C C . THR A 1 71 ? 5.453 -3.400 -8.141 1.00 88.75 71 THR A C 1
ATOM 582 O O . THR A 1 71 ? 6.054 -3.569 -9.196 1.00 88.75 71 THR A O 1
ATOM 585 N N . LYS A 1 72 ? 4.574 -4.291 -7.666 1.00 88.06 72 LYS A N 1
ATOM 586 C CA . LYS A 1 72 ? 4.334 -5.585 -8.319 1.00 88.06 72 LYS A CA 1
ATOM 587 C C . LYS A 1 72 ? 3.806 -5.430 -9.748 1.00 88.06 72 LYS A C 1
ATOM 589 O O . LYS A 1 72 ? 4.129 -6.244 -10.607 1.00 88.06 72 LYS A O 1
ATOM 594 N N . GLN A 1 73 ? 2.982 -4.412 -10.003 1.00 87.50 73 GLN A N 1
ATOM 595 C CA . GLN A 1 73 ? 2.514 -4.112 -11.354 1.00 87.50 73 GLN A CA 1
ATOM 596 C C . GLN A 1 73 ? 3.664 -3.620 -12.240 1.00 87.50 73 GLN A C 1
ATOM 598 O O . GLN A 1 73 ? 3.889 -4.192 -13.298 1.00 87.50 73 GLN A O 1
ATOM 603 N N . LEU A 1 74 ? 4.456 -2.654 -11.768 1.00 86.00 74 LEU A N 1
ATOM 604 C CA . LEU A 1 74 ? 5.605 -2.128 -12.515 1.00 86.00 74 LEU A CA 1
ATOM 605 C C . LEU A 1 74 ? 6.637 -3.212 -12.856 1.00 86.00 74 LEU A C 1
ATOM 607 O O . LEU A 1 74 ? 7.177 -3.225 -13.958 1.00 86.00 74 LEU A O 1
ATOM 611 N N . GLU A 1 75 ? 6.898 -4.141 -11.936 1.00 89.12 75 GLU A N 1
ATOM 612 C CA . GLU A 1 75 ? 7.788 -5.280 -12.185 1.00 89.12 75 GLU A CA 1
ATOM 613 C C . GLU A 1 75 ? 7.255 -6.200 -13.290 1.00 89.12 75 GLU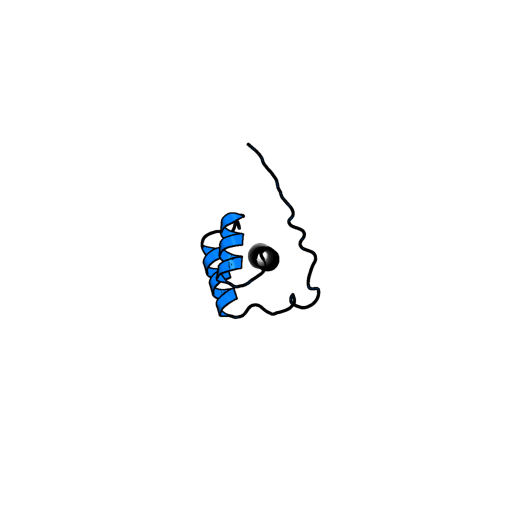 A C 1
ATOM 615 O O . GLU A 1 75 ? 8.027 -6.685 -14.120 1.00 89.12 75 GLU A O 1
ATOM 620 N N . ARG A 1 76 ? 5.940 -6.446 -13.324 1.00 90.56 76 ARG A N 1
ATOM 621 C CA . ARG A 1 76 ? 5.300 -7.233 -14.389 1.00 90.56 76 ARG A CA 1
ATOM 622 C C . ARG A 1 76 ? 5.402 -6.517 -15.728 1.00 90.56 76 ARG A C 1
ATOM 624 O O . ARG A 1 76 ? 5.897 -7.118 -16.679 1.00 90.56 76 ARG A O 1
ATOM 631 N N . ASP A 1 77 ? 5.031 -5.240 -15.764 1.00 89.06 77 ASP A N 1
ATOM 632 C CA . ASP A 1 77 ? 5.057 -4.413 -16.973 1.00 89.06 77 ASP A CA 1
ATOM 633 C C . ASP A 1 77 ? 6.481 -4.335 -17.553 1.00 89.06 77 ASP A C 1
ATOM 635 O O . ASP A 1 77 ? 6.697 -4.496 -18.756 1.00 89.06 77 ASP A O 1
ATOM 639 N N . TYR A 1 78 ? 7.488 -4.169 -16.687 1.00 91.00 78 TYR A N 1
ATOM 640 C CA . TYR A 1 78 ? 8.897 -4.177 -17.081 1.00 91.00 78 TYR A CA 1
ATOM 641 C C . TYR A 1 78 ? 9.323 -5.518 -17.692 1.00 91.00 78 TYR A C 1
ATOM 643 O O . TYR A 1 78 ? 9.989 -5.549 -18.732 1.00 91.00 78 TYR A O 1
ATOM 651 N N . ASN A 1 79 ? 8.948 -6.637 -17.066 1.00 91.31 79 ASN A N 1
ATOM 652 C CA . ASN A 1 79 ? 9.299 -7.967 -17.562 1.00 91.31 79 ASN A CA 1
ATOM 653 C C . ASN A 1 79 ? 8.627 -8.279 -18.905 1.00 91.31 79 ASN A C 1
ATOM 655 O O . ASN A 1 79 ? 9.275 -8.835 -19.796 1.00 91.31 79 ASN A O 1
ATOM 659 N N . GLU A 1 80 ? 7.368 -7.880 -19.078 1.00 91.69 80 GLU A N 1
ATOM 660 C CA . GLU A 1 80 ? 6.645 -8.015 -20.342 1.00 91.69 80 GLU A CA 1
ATOM 661 C C . GLU A 1 80 ? 7.322 -7.208 -21.456 1.00 91.69 80 GLU A C 1
ATOM 663 O O . GLU A 1 80 ? 7.638 -7.745 -22.525 1.00 91.69 80 GLU A O 1
ATOM 668 N N . LEU A 1 81 ? 7.643 -5.940 -21.185 1.00 90.25 81 LEU A N 1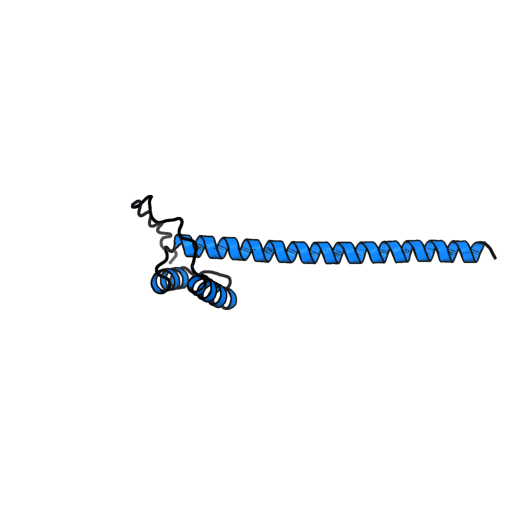
ATOM 669 C CA . LEU A 1 81 ? 8.337 -5.080 -22.139 1.00 90.25 81 LEU A CA 1
ATOM 670 C C . LEU A 1 81 ? 9.713 -5.649 -22.519 1.00 90.25 81 LEU A C 1
ATOM 672 O O . LEU A 1 81 ? 10.087 -5.670 -23.698 1.00 90.25 81 LEU A O 1
ATOM 676 N N . LYS A 1 82 ? 10.457 -6.166 -21.536 1.00 89.88 82 LYS A N 1
ATOM 677 C CA . LYS A 1 82 ? 11.765 -6.800 -21.742 1.00 89.88 82 LYS A CA 1
ATOM 678 C C . LYS A 1 82 ? 11.665 -8.053 -22.615 1.00 89.88 82 LYS A C 1
ATOM 680 O O . LYS A 1 82 ? 12.496 -8.235 -23.509 1.00 89.88 82 LYS A O 1
ATOM 685 N N . LEU A 1 83 ? 10.660 -8.902 -22.390 1.00 90.69 83 LEU A N 1
ATOM 686 C CA . LEU A 1 83 ? 10.423 -10.097 -23.202 1.00 90.69 83 LEU A CA 1
ATOM 687 C C . LEU A 1 83 ? 10.066 -9.719 -24.643 1.00 90.69 83 LEU A C 1
ATOM 689 O O . LEU A 1 83 ? 10.663 -10.248 -25.584 1.00 90.69 83 LEU A O 1
ATOM 693 N N . ARG A 1 84 ? 9.161 -8.751 -24.820 1.00 89.31 84 ARG A N 1
ATOM 694 C CA . ARG A 1 84 ? 8.757 -8.250 -26.139 1.00 89.31 84 ARG A CA 1
ATOM 695 C C . ARG A 1 84 ? 9.944 -7.686 -26.923 1.00 89.31 84 ARG A C 1
ATOM 697 O O . ARG A 1 84 ? 10.104 -8.001 -28.103 1.00 89.31 84 ARG A O 1
ATOM 704 N N . SER A 1 85 ? 10.805 -6.912 -26.263 1.00 89.31 85 SER A N 1
ATOM 705 C CA . SER A 1 85 ? 12.037 -6.380 -26.859 1.00 89.31 85 SER A CA 1
ATOM 706 C C . SER A 1 85 ? 12.996 -7.498 -27.291 1.00 89.31 85 SER A C 1
ATOM 708 O O . SER A 1 85 ? 13.459 -7.516 -28.433 1.00 89.31 85 SER A O 1
ATOM 710 N N . ARG A 1 86 ? 13.219 -8.506 -26.434 1.00 87.88 86 ARG A N 1
ATOM 711 C CA . ARG A 1 86 ? 14.034 -9.687 -26.771 1.00 87.88 86 ARG A CA 1
ATOM 712 C C . ARG A 1 86 ? 13.516 -10.428 -28.002 1.00 87.88 86 ARG A C 1
ATOM 714 O O . ARG A 1 86 ? 14.299 -10.710 -28.908 1.00 87.88 86 ARG A O 1
ATOM 721 N N . VAL A 1 87 ? 12.215 -10.711 -28.055 1.00 86.12 87 VAL A N 1
ATOM 722 C CA . VAL A 1 87 ? 11.589 -11.398 -29.196 1.00 86.12 87 VAL A CA 1
ATOM 723 C C . VAL A 1 87 ? 11.750 -10.580 -30.480 1.00 86.12 87 VAL A C 1
ATOM 725 O O . VAL A 1 87 ? 12.119 -11.133 -31.515 1.00 86.12 87 VAL A O 1
ATOM 728 N N . SER A 1 88 ? 11.537 -9.263 -30.417 1.00 87.19 88 SER A N 1
ATOM 729 C CA . SER A 1 88 ? 11.736 -8.359 -31.559 1.00 87.19 88 SER A CA 1
ATOM 730 C C . SER A 1 88 ? 13.176 -8.400 -32.091 1.00 87.19 88 SER A C 1
ATOM 732 O O . SER A 1 88 ? 13.408 -8.568 -33.294 1.00 87.19 88 SER A O 1
ATOM 734 N N . ASN A 1 89 ? 14.157 -8.351 -31.187 1.00 84.94 89 ASN A N 1
ATOM 735 C CA . ASN A 1 89 ? 15.572 -8.432 -31.543 1.00 84.94 89 ASN A CA 1
ATOM 736 C C . ASN A 1 89 ? 15.922 -9.782 -32.184 1.00 84.94 89 ASN A C 1
ATOM 738 O O . ASN A 1 89 ? 16.617 -9.814 -33.198 1.00 84.94 89 ASN A O 1
ATOM 742 N N . MET A 1 90 ? 15.394 -10.895 -31.664 1.00 87.12 90 MET A N 1
ATOM 743 C CA . MET A 1 90 ? 15.602 -12.217 -32.267 1.00 87.12 90 MET A CA 1
ATOM 744 C C . MET A 1 90 ? 14.999 -12.322 -33.670 1.00 87.12 90 MET A C 1
ATOM 746 O O . MET A 1 90 ? 15.657 -12.842 -34.569 1.00 87.12 90 MET A O 1
ATOM 750 N N . ARG A 1 91 ? 13.788 -11.791 -33.888 1.00 84.31 91 ARG A N 1
ATOM 751 C CA . ARG A 1 91 ? 13.148 -11.761 -35.218 1.00 84.31 91 ARG A CA 1
ATOM 752 C C . ARG A 1 91 ? 13.980 -10.956 -36.213 1.00 84.31 91 ARG A C 1
ATOM 754 O O . ARG A 1 91 ? 14.189 -11.412 -37.334 1.00 84.31 91 ARG A O 1
ATOM 761 N N . THR A 1 92 ? 14.514 -9.814 -35.782 1.00 86.38 92 THR A N 1
ATOM 762 C CA . THR A 1 92 ? 15.411 -8.979 -36.596 1.00 86.38 92 THR A CA 1
ATOM 763 C C . THR A 1 92 ? 16.695 -9.722 -36.960 1.00 86.38 92 THR A C 1
ATOM 765 O O . THR A 1 92 ? 17.099 -9.740 -38.123 1.00 86.38 92 THR A O 1
ATOM 768 N N . THR A 1 93 ? 17.332 -10.371 -35.986 1.00 88.12 93 THR A N 1
ATOM 769 C CA . THR A 1 93 ? 18.550 -11.156 -36.208 1.00 88.12 93 THR A CA 1
ATOM 770 C C . THR A 1 93 ? 18.292 -12.330 -37.150 1.00 88.12 93 THR A C 1
ATOM 772 O O . THR A 1 93 ? 19.029 -12.504 -38.118 1.00 88.12 93 THR A O 1
ATOM 775 N N . LEU A 1 94 ? 17.210 -13.086 -36.942 1.00 88.12 94 LEU A N 1
ATOM 776 C CA . LEU A 1 94 ? 16.823 -14.197 -37.812 1.00 88.12 94 LEU A CA 1
ATOM 777 C C . LEU A 1 94 ? 16.550 -13.730 -39.245 1.00 88.12 94 LEU A C 1
ATOM 779 O O . LEU A 1 94 ? 16.991 -14.376 -40.194 1.00 88.12 94 LEU A O 1
ATOM 783 N N . PHE A 1 95 ? 15.872 -12.592 -39.411 1.00 89.00 95 PHE A N 1
ATOM 784 C CA . PHE A 1 95 ? 15.643 -12.001 -40.724 1.00 89.00 95 PHE A CA 1
ATOM 785 C C . PHE A 1 95 ? 16.967 -11.652 -41.417 1.00 89.00 95 PHE A C 1
ATOM 787 O O . PHE A 1 95 ? 17.180 -12.055 -42.558 1.00 89.00 95 PHE A O 1
ATOM 794 N N . LYS A 1 96 ? 17.910 -11.007 -40.714 1.00 86.00 96 LYS A N 1
ATOM 795 C CA . LYS A 1 96 ? 19.257 -10.722 -41.245 1.00 86.00 96 LYS A CA 1
ATOM 796 C C . LYS A 1 96 ? 20.004 -11.996 -41.651 1.00 86.00 96 LYS A C 1
ATOM 798 O O . LYS A 1 96 ? 20.587 -12.032 -42.733 1.00 86.00 96 LYS A O 1
ATOM 803 N N . PHE A 1 97 ? 19.957 -13.044 -40.826 1.00 90.62 97 PHE A N 1
ATOM 804 C CA . PHE A 1 97 ? 20.549 -14.344 -41.160 1.00 90.62 97 PHE A CA 1
ATOM 805 C C . PHE A 1 97 ? 19.906 -14.966 -42.403 1.00 90.62 97 PHE A C 1
ATOM 807 O O . PHE A 1 97 ? 20.625 -15.450 -43.276 1.00 90.62 97 PHE A O 1
ATOM 814 N N . LYS A 1 98 ? 18.575 -14.907 -42.521 1.00 88.88 98 LYS A N 1
ATOM 815 C CA . LYS A 1 98 ? 17.840 -15.433 -43.677 1.00 88.88 98 LYS A CA 1
ATOM 816 C C . LYS A 1 98 ? 18.156 -14.664 -44.962 1.00 88.88 98 LYS A C 1
ATOM 818 O O . LYS A 1 98 ? 18.330 -15.279 -46.005 1.00 88.88 98 LYS A O 1
ATOM 823 N N . ILE A 1 99 ? 18.311 -13.343 -44.890 1.00 88.94 99 ILE A N 1
ATOM 824 C CA . ILE A 1 99 ? 18.764 -12.535 -46.031 1.00 88.94 99 ILE A CA 1
ATOM 825 C C . ILE A 1 99 ? 20.203 -12.893 -46.422 1.00 88.94 99 ILE A C 1
ATOM 827 O O . ILE A 1 99 ? 20.486 -13.067 -47.605 1.00 88.94 99 ILE A O 1
ATOM 831 N N . LYS A 1 100 ? 21.114 -13.054 -45.450 1.00 87.81 100 LYS A N 1
ATOM 832 C CA . LYS A 1 100 ? 22.506 -13.440 -45.728 1.00 87.81 100 LYS A CA 1
ATOM 833 C C . LYS A 1 100 ? 22.593 -14.818 -46.396 1.00 87.81 100 LYS A C 1
ATOM 835 O O . LYS A 1 100 ? 23.342 -14.963 -47.353 1.00 87.81 100 LYS A O 1
ATOM 840 N N . SER A 1 101 ? 21.813 -15.802 -45.943 1.00 85.31 101 SER A N 1
ATOM 841 C CA . SER A 1 101 ? 21.808 -17.153 -46.527 1.00 85.31 101 SER A CA 1
ATOM 842 C C . SER A 1 101 ? 21.136 -17.241 -47.900 1.00 85.31 101 SER A C 1
ATOM 844 O O . SER A 1 101 ? 21.412 -18.169 -48.655 1.00 85.31 101 SER A O 1
ATOM 846 N N . LEU A 1 102 ? 20.259 -16.293 -48.240 1.00 84.88 102 LEU A N 1
ATOM 847 C CA . LEU A 1 102 ? 19.704 -16.165 -49.589 1.00 84.88 102 LEU A CA 1
ATOM 848 C C . LEU A 1 102 ? 20.689 -15.512 -50.568 1.00 84.88 102 LEU A C 1
ATOM 850 O O . LEU A 1 102 ? 20.652 -15.850 -51.738 1.00 84.88 102 LEU A O 1
ATOM 854 N N . ARG A 1 103 ? 21.575 -14.621 -50.101 1.00 84.50 103 ARG A N 1
ATOM 855 C CA . ARG A 1 103 ? 22.609 -13.971 -50.936 1.00 84.50 103 ARG A CA 1
ATOM 856 C C . ARG A 1 103 ? 23.854 -14.825 -51.199 1.00 84.50 103 ARG A C 1
ATOM 858 O O . ARG A 1 103 ? 24.685 -14.434 -52.004 1.00 84.50 103 ARG A O 1
ATOM 865 N N . LEU A 1 104 ? 24.027 -15.918 -50.457 1.00 73.81 104 LEU A N 1
ATOM 866 C CA . LEU A 1 104 ? 25.162 -16.848 -50.568 1.00 73.81 104 LEU A CA 1
ATOM 867 C C . LEU A 1 104 ? 24.857 -18.060 -51.472 1.00 73.81 104 LEU A C 1
ATOM 869 O O . LEU A 1 104 ? 25.660 -18.986 -51.527 1.00 73.81 104 LEU A O 1
ATOM 873 N N . ARG A 1 105 ? 23.691 -18.073 -52.123 1.00 62.34 105 ARG A N 1
ATOM 874 C CA . ARG A 1 105 ? 23.286 -19.027 -53.161 1.00 62.34 105 ARG A CA 1
ATOM 875 C C . ARG A 1 105 ? 23.257 -18.310 -54.497 1.00 62.34 105 ARG A C 1
ATOM 877 O O . ARG A 1 105 ? 23.577 -18.982 -55.494 1.00 62.34 105 ARG A O 1
#

Secondary structure (DSSP, 8-state):
-------------TTSTTPPPPHHHHHHHHHHHHH-SS--HHHHHHHHHHHT--HHHHHHHHHHHHHHHHHHHHHHHHHHHHHHHHHHHHHHHHHHHHHHHHHT-

Sequence (105 aa):
MNGGEEFSNDGSKLGEKKRRLNMEQLKTLEKNFERGNKLESDRKLELARTLGLQSRQIAIWFQNRRARSKTKQLERDYNELKLRSRVSNMRTTLFKFKIKSLRLR

Nearest PDB structures (foldseek):
  2r5z-assembly1_A  TM=9.497E-01  e=1.652E-03  Drosophila melanogaster
  2r5y-assembly1_A  TM=9.540E-01  e=3.301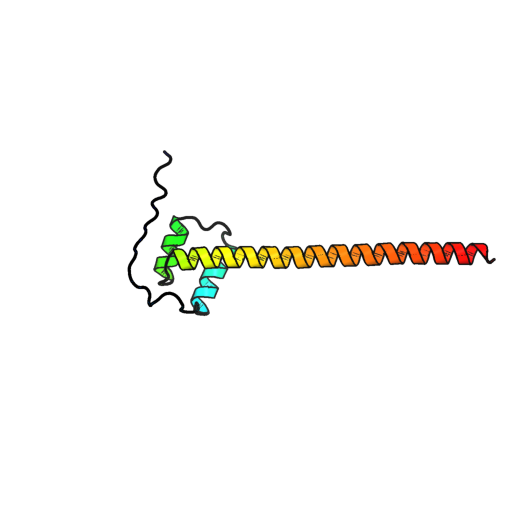E-03  Drosophila melanogaster
  2da1-assembly1_A  TM=8.198E-01  e=4.063E-03  Homo sapiens
  2ly9-assembly1_A  TM=9.217E-01  e=3.241E-02  Homo sapiens
  1x2n-assembly1_A  TM=8.159E-01  e=4.276E-02  Homo sapiens

Radius of gyration: 25.67 Å; Cα contacts (8 Å, |Δi|>4): 22; chains: 1; bounding box: 46×41×78 Å

Organism: Brassica cretica (NCBI:txid69181)

pLDDT: mean 80.71, std 15.85, range [34.69, 93.5]

Solvent-accessible surface area (backbone atoms only — not comparable to full-atom values): 6440 Å² total; per-residue (Å²): 139,91,79,76,92,74,79,82,80,78,91,74,75,99,76,72,88,79,72,77,78,49,72,68,55,48,53,54,52,48,60,47,41,77,76,39,83,70,80,46,73,67,60,40,51,51,49,16,62,76,65,75,43,56,54,65,57,54,52,51,50,54,51,53,53,50,50,51,52,52,51,58,48,54,54,49,54,49,52,53,53,50,50,52,51,51,53,53,52,51,53,52,52,51,49,52,52,52,54,53,61,61,72,74,109

Foldseek 3Di:
DDDDPDPPPPPDDPDDPPDDQDPVLVVVLVVVCVVDLDCDPVNLVVSCVVRVHDSVVSVVVSVVVVVVVVVVVVVVVVVVVVVVVVVVVVVVVVVVVVVVVVVVD